Protein AF-A0A377Z6M9-F1 (afdb_monomer_lite)

Foldseek 3Di:
DDDDPVNVDPPVVVCVVPVPDDPVRVCVVCVVVPHRDPVRVCPVPDPPVPDDPDDPPDPPPPVDDVPPPD

pLDDT: mean 78.88, std 16.24, range [42.56, 97.0]

Sequence (70 aa):
MTQTLSQLENRDAFIERHIGPDAQQQQEMLKTVGADSLNALIGQIVPQDIQLATHRRWATRLPNSPRWRS

Radius of gyration: 18.49 Å; chains: 1; bounding box: 28×44×46 Å

Structure (mmCIF, N/CA/C/O backbone):
data_AF-A0A377Z6M9-F1
#
_entry.id   AF-A0A377Z6M9-F1
#
loop_
_atom_site.group_PDB
_atom_site.id
_atom_site.type_symbol
_atom_site.label_atom_id
_atom_site.label_alt_id
_atom_site.label_comp_id
_atom_site.label_asym_id
_atom_site.label_entity_id
_atom_site.label_seq_id
_atom_site.pdbx_PDB_ins_code
_atom_site.Cartn_x
_atom_site.Cartn_y
_atom_site.Cartn_z
_atom_site.occupancy
_atom_site.B_iso_or_equiv
_atom_site.auth_seq_id
_atom_site.auth_comp_id
_atom_site.auth_asym_id
_atom_site.auth_atom_id
_atom_site.pdbx_PDB_model_num
ATOM 1 N N . MET A 1 1 ? -12.122 24.380 34.580 1.00 53.59 1 MET A N 1
ATOM 2 C CA . MET A 1 1 ? -11.049 23.506 34.063 1.00 53.59 1 MET A CA 1
ATOM 3 C C . MET A 1 1 ? -10.780 23.901 32.623 1.00 53.59 1 MET A C 1
ATOM 5 O O . MET A 1 1 ? -11.709 23.861 31.829 1.00 53.59 1 MET A O 1
ATOM 9 N N . THR A 1 2 ? -9.573 24.357 32.300 1.00 66.81 2 THR A N 1
ATOM 10 C CA . THR A 1 2 ? -9.186 24.793 30.949 1.00 66.81 2 THR A CA 1
ATOM 11 C C . THR A 1 2 ? -8.275 23.739 30.327 1.00 66.81 2 THR A C 1
ATOM 13 O O . T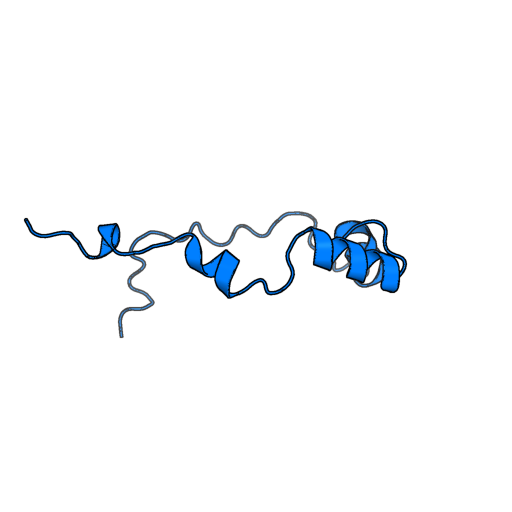HR A 1 2 ? -7.188 23.485 30.836 1.00 66.81 2 THR A O 1
ATOM 16 N N . GLN A 1 3 ? -8.737 23.098 29.250 1.00 78.56 3 GLN A N 1
ATOM 17 C CA . GLN A 1 3 ? -7.907 22.203 28.440 1.00 78.56 3 GLN A CA 1
ATOM 18 C C . GLN A 1 3 ? -7.067 23.027 27.459 1.00 78.56 3 GLN A C 1
ATOM 20 O O . GLN A 1 3 ? -7.524 24.038 26.926 1.00 78.56 3 GLN A O 1
ATOM 25 N N . THR A 1 4 ? -5.829 22.603 27.238 1.00 81.25 4 THR A N 1
ATOM 26 C CA . THR A 1 4 ? -4.906 23.214 26.272 1.00 81.25 4 THR A CA 1
ATOM 27 C C . THR A 1 4 ? -5.215 22.736 24.852 1.00 81.25 4 THR A C 1
ATOM 29 O O . THR A 1 4 ? -5.715 21.630 24.669 1.00 81.25 4 THR A O 1
ATOM 32 N N . LEU A 1 5 ? -4.878 23.529 23.828 1.00 75.50 5 LEU A N 1
ATOM 33 C CA . LEU A 1 5 ? -5.108 23.160 22.421 1.00 75.50 5 LEU A CA 1
ATOM 34 C C . LEU A 1 5 ? -4.481 21.801 22.059 1.00 75.50 5 LEU A C 1
ATOM 36 O O . LEU A 1 5 ? -5.125 20.981 21.420 1.00 75.50 5 LEU A O 1
ATOM 40 N N . SER A 1 6 ? -3.278 21.524 22.568 1.00 74.38 6 SER A N 1
ATOM 41 C CA . SER A 1 6 ? -2.580 20.239 22.401 1.00 74.38 6 SER A CA 1
ATOM 42 C C . SER A 1 6 ? -3.375 19.040 22.946 1.00 74.38 6 SER A C 1
ATOM 44 O O . SER A 1 6 ? -3.308 17.948 22.396 1.00 74.38 6 SER A O 1
ATOM 46 N N . GLN A 1 7 ? -4.170 19.234 24.005 1.00 72.62 7 GLN A N 1
ATOM 47 C CA . GLN A 1 7 ? -5.026 18.181 24.574 1.00 72.62 7 GLN A CA 1
ATOM 48 C C . GLN A 1 7 ? -6.295 17.934 23.749 1.00 72.62 7 GLN A C 1
ATOM 50 O O . GLN A 1 7 ? -6.915 16.885 23.888 1.00 72.62 7 GLN A O 1
ATOM 55 N N . LEU A 1 8 ? -6.680 18.886 22.895 1.00 77.31 8 LEU A N 1
ATOM 56 C CA . LEU A 1 8 ? -7.825 18.769 21.991 1.00 77.31 8 LEU A CA 1
ATOM 57 C C . LEU A 1 8 ? -7.419 18.260 20.595 1.00 77.31 8 LEU A C 1
ATOM 59 O O . LEU A 1 8 ? -8.282 17.915 19.788 1.00 77.31 8 LEU A O 1
ATOM 63 N N . GLU A 1 9 ? -6.120 18.198 20.295 1.00 76.38 9 GLU A N 1
ATOM 64 C CA . GLU A 1 9 ? -5.597 17.696 19.025 1.00 76.38 9 GLU A CA 1
ATOM 65 C C . GLU A 1 9 ? -5.624 16.160 18.983 1.00 76.38 9 GLU A C 1
ATOM 67 O O . GLU A 1 9 ? -4.774 15.480 19.559 1.00 76.38 9 GLU A O 1
ATOM 72 N N . ASN A 1 10 ? -6.566 15.589 18.226 1.00 69.50 10 ASN A N 1
ATOM 73 C CA . ASN A 1 10 ? -6.562 14.159 17.911 1.00 69.50 10 ASN A CA 1
ATOM 74 C C . ASN A 1 10 ? -5.573 13.872 16.765 1.00 69.50 10 ASN A C 1
ATOM 76 O O . ASN A 1 10 ? -5.947 13.797 15.592 1.00 69.50 10 ASN A O 1
ATOM 80 N N . ARG A 1 11 ? -4.285 13.780 17.118 1.00 67.62 11 ARG A N 1
ATOM 81 C CA . ARG A 1 11 ? -3.158 13.654 16.175 1.00 67.62 11 ARG A CA 1
ATOM 82 C C . ARG A 1 11 ? -3.235 12.416 15.277 1.00 67.62 11 ARG A C 1
ATOM 84 O O . ARG A 1 11 ? -2.720 12.467 14.160 1.00 67.62 11 ARG A O 1
ATOM 91 N N . ASP A 1 12 ? -3.890 11.357 15.738 1.00 67.06 12 ASP A N 1
ATOM 92 C CA . ASP A 1 12 ? -3.984 10.081 15.023 1.00 67.06 12 ASP A CA 1
ATOM 93 C C . ASP A 1 12 ? -5.176 10.033 14.056 1.00 67.06 12 ASP A C 1
ATOM 95 O O . ASP A 1 12 ? -5.172 9.281 13.082 1.00 67.06 12 ASP A O 1
ATOM 99 N N . ALA A 1 13 ? -6.144 10.938 14.220 1.00 69.75 13 ALA A N 1
ATOM 100 C CA . ALA A 1 13 ? -7.348 10.966 13.395 1.00 69.75 13 ALA A CA 1
ATOM 101 C C . ALA A 1 13 ? -7.116 11.417 11.945 1.00 69.75 13 ALA A C 1
ATOM 103 O O . ALA A 1 13 ? -8.039 11.382 11.132 1.00 69.75 13 ALA A O 1
ATOM 104 N N . PHE A 1 14 ? -5.916 11.900 11.615 1.00 75.25 14 PHE A N 1
ATOM 105 C CA . PHE A 1 14 ? -5.578 12.269 10.243 1.00 75.25 14 PHE A CA 1
ATOM 106 C C . PHE A 1 14 ? -5.449 11.033 9.349 1.00 75.25 14 PHE A C 1
ATOM 108 O O . PHE A 1 14 ? -5.966 11.039 8.237 1.00 75.25 14 PHE A O 1
ATOM 115 N N . ILE A 1 15 ? -4.786 9.976 9.832 1.00 72.69 15 ILE A N 1
ATOM 116 C CA . ILE A 1 15 ? -4.544 8.762 9.040 1.00 72.69 15 ILE A CA 1
ATOM 117 C C . ILE A 1 15 ? -5.875 8.082 8.727 1.00 72.69 15 ILE A C 1
ATOM 119 O O . ILE A 1 15 ? -6.157 7.813 7.564 1.00 72.69 15 ILE A O 1
ATOM 123 N N . GLU A 1 16 ? -6.721 7.907 9.743 1.00 71.50 16 GLU A N 1
ATOM 124 C CA . GLU A 1 16 ? -8.051 7.304 9.593 1.00 71.50 16 GLU A CA 1
ATOM 125 C C . GLU A 1 16 ? -8.965 8.087 8.643 1.00 71.50 16 GLU A C 1
ATOM 127 O O . GLU A 1 16 ? -9.762 7.497 7.925 1.00 71.50 16 GLU A O 1
ATOM 132 N N . ARG A 1 17 ? -8.860 9.422 8.609 1.00 78.94 17 ARG A N 1
ATOM 133 C CA . ARG A 1 17 ? -9.681 10.254 7.714 1.00 78.94 17 ARG A CA 1
ATOM 134 C C . ARG A 1 17 ? -9.153 10.333 6.285 1.00 78.94 17 ARG A C 1
ATOM 136 O O . ARG A 1 17 ? -9.898 10.739 5.398 1.00 78.94 17 ARG A O 1
ATOM 143 N N . HIS A 1 18 ? -7.873 10.041 6.072 1.00 85.75 18 HIS A N 1
ATOM 144 C CA . HIS A 1 18 ? -7.201 10.296 4.799 1.00 85.75 18 HIS A CA 1
ATOM 145 C C . HIS A 1 18 ? -6.890 9.021 4.013 1.00 85.75 18 HIS A C 1
ATOM 147 O O . HIS A 1 18 ? -6.879 9.048 2.784 1.00 85.75 18 HIS A O 1
ATOM 153 N N . ILE A 1 19 ? -6.663 7.898 4.697 1.00 84.12 19 ILE A N 1
ATOM 154 C CA . ILE A 1 19 ? -6.530 6.592 4.054 1.00 84.12 19 ILE A CA 1
ATOM 155 C C . ILE A 1 19 ? -7.928 5.986 3.953 1.00 84.12 19 ILE A C 1
ATOM 157 O O . ILE A 1 19 ? -8.467 5.499 4.938 1.00 84.12 19 ILE A O 1
ATOM 161 N N . GLY A 1 20 ? -8.522 6.067 2.760 1.00 82.62 20 GLY A N 1
ATOM 162 C CA . GLY A 1 20 ? -9.902 5.630 2.523 1.00 82.62 20 GLY A CA 1
ATOM 163 C C . GLY A 1 20 ? -10.127 4.123 2.711 1.00 82.62 20 GLY A C 1
ATOM 164 O O . GLY A 1 20 ? -11.049 3.761 3.434 1.00 82.62 20 GLY A O 1
ATOM 165 N N . PRO A 1 21 ? -9.323 3.246 2.080 1.00 88.00 21 PRO A N 1
ATOM 166 C CA . PRO A 1 21 ? -9.503 1.803 2.203 1.00 88.00 21 PRO A CA 1
ATOM 167 C C . PRO A 1 21 ? -8.963 1.249 3.525 1.00 88.00 21 PRO A C 1
ATOM 169 O O . PRO A 1 21 ? -7.781 1.436 3.842 1.00 88.00 21 PRO A O 1
ATOM 172 N N . ASP A 1 22 ? -9.792 0.494 4.244 1.00 89.12 22 ASP A N 1
ATOM 173 C CA . ASP A 1 22 ? -9.351 -0.323 5.375 1.00 8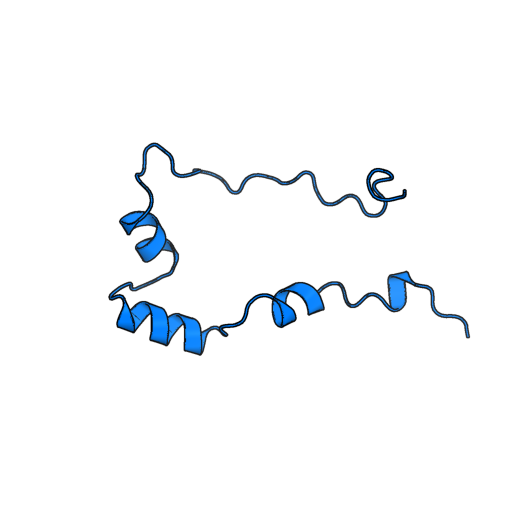9.12 22 ASP A CA 1
ATOM 174 C C . ASP A 1 22 ? -8.538 -1.554 4.923 1.00 89.12 22 ASP A C 1
ATOM 176 O O . ASP A 1 22 ? -8.338 -1.807 3.733 1.00 89.12 22 ASP A O 1
ATOM 180 N N . ALA A 1 23 ? -8.039 -2.339 5.880 1.00 90.00 23 ALA A N 1
ATOM 181 C CA . ALA A 1 23 ? -7.198 -3.498 5.586 1.00 90.00 23 ALA A CA 1
ATOM 182 C C . ALA A 1 23 ? -7.903 -4.582 4.743 1.00 90.00 23 ALA A C 1
ATOM 184 O O . ALA A 1 23 ? -7.260 -5.203 3.896 1.00 90.00 23 ALA A O 1
ATOM 185 N N . GLN A 1 24 ? -9.203 -4.817 4.949 1.00 93.31 24 GLN A N 1
ATOM 186 C CA . GLN A 1 24 ? -9.959 -5.801 4.169 1.00 93.31 24 GLN A CA 1
ATOM 187 C C . GLN A 1 24 ? -10.175 -5.299 2.743 1.00 93.31 24 GLN A C 1
ATOM 189 O O . GLN A 1 24 ? -9.896 -6.022 1.787 1.00 93.31 24 GLN A O 1
ATOM 194 N N . GLN A 1 25 ? -10.571 -4.036 2.598 1.00 94.50 25 GLN A N 1
ATOM 195 C CA . GLN A 1 25 ? -10.755 -3.397 1.297 1.00 94.50 25 GLN A CA 1
ATOM 196 C C . GLN A 1 25 ? -9.448 -3.365 0.495 1.00 94.50 25 GLN A C 1
ATOM 198 O O . GLN A 1 25 ? -9.440 -3.665 -0.698 1.00 94.50 25 GLN A O 1
ATOM 203 N N . GLN A 1 26 ? -8.315 -3.074 1.144 1.00 94.50 26 GLN A N 1
ATOM 204 C CA . GLN A 1 26 ? -7.000 -3.150 0.500 1.00 94.50 26 GLN A CA 1
ATOM 205 C C . GLN A 1 26 ? -6.703 -4.563 -0.005 1.00 94.50 26 GLN A C 1
ATOM 207 O O . GLN A 1 26 ? -6.217 -4.713 -1.124 1.00 94.50 26 GLN A O 1
ATOM 212 N N . GLN A 1 27 ? -7.022 -5.601 0.770 1.00 95.12 27 GLN A N 1
ATOM 213 C CA . GLN A 1 27 ? -6.799 -6.985 0.353 1.00 95.12 27 GLN A CA 1
ATOM 214 C C . GLN A 1 27 ? -7.672 -7.381 -0.848 1.00 95.12 27 GLN A C 1
ATOM 216 O O . GLN A 1 27 ? -7.201 -8.075 -1.753 1.00 95.12 27 GLN A O 1
ATOM 221 N N . GLU A 1 28 ? -8.926 -6.929 -0.889 1.00 96.44 28 GLU A N 1
ATOM 222 C CA . GLU A 1 28 ? -9.827 -7.142 -2.028 1.00 96.44 28 GLU A CA 1
ATOM 223 C C . GLU A 1 28 ? -9.318 -6.446 -3.296 1.00 96.44 28 GLU A C 1
ATOM 225 O O . GLU A 1 28 ? -9.286 -7.045 -4.379 1.00 96.44 28 GLU A O 1
ATOM 230 N N . MET A 1 29 ? -8.851 -5.203 -3.164 1.00 95.75 29 MET A N 1
ATOM 231 C CA . MET A 1 29 ? -8.235 -4.461 -4.263 1.00 95.75 29 MET A CA 1
ATOM 232 C C . MET A 1 29 ? -6.962 -5.153 -4.760 1.00 95.75 29 MET A C 1
ATOM 234 O O . MET A 1 29 ? -6.807 -5.346 -5.965 1.00 95.75 29 MET A O 1
ATOM 238 N N . LEU A 1 30 ? -6.086 -5.584 -3.848 1.00 97.00 30 LEU A N 1
ATOM 239 C CA . LEU A 1 30 ? -4.852 -6.311 -4.161 1.00 97.00 30 LEU A CA 1
ATOM 240 C C . LEU A 1 30 ? -5.135 -7.601 -4.940 1.00 97.00 30 LEU A C 1
ATOM 242 O O . LEU A 1 30 ? -4.525 -7.841 -5.981 1.00 97.00 30 LEU A O 1
ATOM 246 N N . LYS A 1 31 ? -6.139 -8.376 -4.514 1.00 96.00 31 LYS A N 1
ATOM 247 C CA . LYS A 1 31 ? -6.583 -9.576 -5.232 1.00 96.00 31 LYS A CA 1
ATOM 248 C C . LYS A 1 31 ? -7.094 -9.254 -6.638 1.00 96.00 31 LYS A C 1
ATOM 250 O O . LYS A 1 31 ? -6.814 -10.000 -7.570 1.00 96.00 31 LYS A O 1
ATOM 255 N N . THR A 1 32 ? -7.821 -8.148 -6.794 1.00 96.56 32 THR A N 1
ATOM 256 C CA . THR A 1 32 ? -8.358 -7.706 -8.093 1.00 96.56 32 THR A CA 1
ATOM 257 C C . THR A 1 32 ? -7.243 -7.374 -9.083 1.00 96.56 32 THR A C 1
ATOM 259 O O . THR A 1 32 ? -7.347 -7.712 -10.258 1.00 96.56 32 THR A O 1
ATOM 262 N N . VAL A 1 33 ? -6.159 -6.755 -8.609 1.00 95.19 33 VAL A N 1
ATOM 263 C CA . VAL A 1 33 ? -4.990 -6.425 -9.441 1.00 95.19 33 VAL A CA 1
A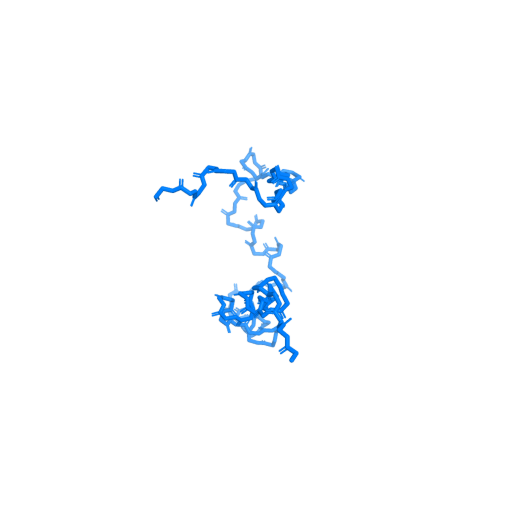TOM 264 C C . VAL A 1 33 ? -3.957 -7.556 -9.517 1.00 95.19 33 VAL A C 1
ATOM 266 O O . VAL A 1 33 ? -2.933 -7.395 -10.171 1.00 95.19 33 VAL A O 1
ATOM 269 N N . GLY A 1 34 ? -4.213 -8.701 -8.872 1.00 95.19 34 GLY A N 1
ATOM 270 C CA . GLY A 1 34 ? -3.330 -9.870 -8.899 1.00 95.19 34 GLY A CA 1
ATOM 271 C C . GLY A 1 34 ? -2.042 -9.717 -8.083 1.00 95.19 34 GLY A C 1
ATOM 272 O O . GLY A 1 34 ? -1.038 -10.343 -8.414 1.00 95.19 34 GLY A O 1
ATOM 273 N N . ALA A 1 35 ? -2.045 -8.887 -7.038 1.00 96.25 35 ALA A N 1
ATOM 274 C CA . ALA A 1 35 ? -0.904 -8.702 -6.146 1.00 96.25 35 ALA A CA 1
ATOM 275 C C . ALA A 1 35 ? -1.165 -9.322 -4.766 1.00 96.25 35 ALA A C 1
ATOM 277 O O . ALA A 1 35 ? -2.220 -9.118 -4.172 1.00 96.25 35 ALA A O 1
ATOM 278 N N . ASP A 1 36 ? -0.173 -10.023 -4.216 1.00 93.31 36 ASP A N 1
ATOM 279 C CA . ASP A 1 36 ? -0.286 -10.655 -2.892 1.00 93.31 36 ASP A CA 1
ATOM 280 C C . ASP A 1 36 ? -0.099 -9.661 -1.736 1.00 93.31 36 ASP A C 1
ATOM 282 O O . ASP A 1 36 ? -0.516 -9.909 -0.606 1.00 93.31 36 ASP A O 1
ATOM 286 N N . SER A 1 37 ? 0.559 -8.529 -2.001 1.00 95.19 37 SER A N 1
ATOM 287 C CA . SER A 1 37 ? 0.805 -7.474 -1.017 1.00 95.19 37 SER A CA 1
ATOM 288 C C . SER A 1 37 ? 1.059 -6.125 -1.685 1.00 95.19 37 SER A C 1
ATOM 290 O O . SER A 1 37 ? 1.434 -6.056 -2.858 1.00 95.19 37 SER A O 1
ATOM 292 N N . LEU A 1 38 ? 0.942 -5.043 -0.908 1.00 93.00 38 LEU A N 1
ATOM 293 C CA . LEU A 1 38 ? 1.288 -3.696 -1.368 1.00 93.00 38 LEU A CA 1
ATOM 294 C C . LEU A 1 38 ? 2.755 -3.608 -1.824 1.00 93.00 38 LEU A C 1
ATOM 296 O O . LEU A 1 38 ? 3.046 -2.992 -2.842 1.00 93.00 38 LEU A O 1
ATOM 300 N N . ASN A 1 39 ? 3.677 -4.271 -1.116 1.00 92.12 39 ASN A N 1
ATOM 301 C CA . ASN A 1 39 ? 5.090 -4.311 -1.503 1.00 92.12 39 ASN A CA 1
ATOM 302 C C . ASN A 1 39 ? 5.306 -5.047 -2.830 1.00 92.12 39 ASN A C 1
ATOM 304 O O . ASN A 1 39 ? 6.087 -4.581 -3.657 1.00 92.12 39 ASN A O 1
ATOM 308 N N . ALA A 1 40 ? 4.608 -6.168 -3.043 1.00 93.69 40 ALA A N 1
ATOM 309 C CA . ALA A 1 40 ? 4.667 -6.895 -4.309 1.00 93.69 40 ALA A CA 1
ATOM 310 C C . ALA A 1 40 ? 4.144 -6.027 -5.462 1.00 93.69 40 ALA A C 1
ATOM 312 O O . ALA A 1 40 ? 4.785 -5.952 -6.507 1.00 93.69 40 ALA A O 1
ATOM 313 N N . LEU A 1 41 ? 3.038 -5.308 -5.245 1.00 95.50 41 LEU A N 1
ATOM 314 C CA . LEU A 1 41 ? 2.493 -4.363 -6.219 1.00 95.50 41 LEU A CA 1
ATOM 315 C C . LEU A 1 41 ? 3.480 -3.225 -6.533 1.00 95.50 41 LEU A C 1
ATOM 317 O O . LEU A 1 41 ? 3.714 -2.918 -7.698 1.00 95.50 41 LEU A O 1
ATOM 321 N N . ILE A 1 42 ? 4.104 -2.624 -5.514 1.00 94.44 42 ILE A N 1
ATOM 322 C CA . ILE A 1 42 ? 5.107 -1.562 -5.702 1.00 94.44 42 ILE A CA 1
ATOM 323 C C . ILE A 1 42 ? 6.288 -2.073 -6.533 1.00 94.44 42 ILE A C 1
ATOM 325 O O . ILE A 1 42 ? 6.706 -1.385 -7.459 1.00 94.44 42 ILE A O 1
ATOM 329 N N . GLY A 1 43 ? 6.787 -3.280 -6.251 1.00 92.62 43 GLY A N 1
ATOM 330 C CA . GLY A 1 43 ? 7.895 -3.879 -7.001 1.00 92.62 43 GLY A CA 1
ATOM 331 C C . GLY A 1 43 ? 7.567 -4.192 -8.465 1.00 92.62 43 GLY A C 1
ATOM 332 O O . GLY A 1 43 ? 8.474 -4.223 -9.291 1.00 92.62 43 GLY A O 1
ATOM 333 N N . GLN A 1 44 ? 6.287 -4.391 -8.804 1.00 93.00 44 GLN A N 1
ATOM 334 C CA . GLN A 1 44 ? 5.838 -4.560 -10.192 1.00 93.00 44 GLN A CA 1
ATOM 335 C C . GLN A 1 44 ? 5.762 -3.231 -10.960 1.00 93.00 44 GLN A C 1
ATOM 337 O O . GLN A 1 44 ? 5.901 -3.223 -12.180 1.00 93.00 44 GLN A O 1
ATOM 342 N N . ILE A 1 45 ? 5.524 -2.113 -10.265 1.00 94.38 45 ILE A N 1
ATOM 343 C CA . ILE A 1 45 ? 5.277 -0.798 -10.879 1.00 94.38 45 ILE A CA 1
ATOM 344 C C . ILE A 1 45 ? 6.545 0.055 -10.920 1.00 94.38 45 ILE A C 1
ATOM 346 O O . ILE A 1 45 ? 6.784 0.760 -11.899 1.00 94.38 45 ILE A O 1
ATOM 350 N N . VAL A 1 46 ? 7.330 0.040 -9.843 1.00 93.62 46 VAL A N 1
ATOM 351 C CA . VAL A 1 46 ? 8.496 0.907 -9.672 1.00 93.62 46 VAL A CA 1
ATOM 352 C C . VAL A 1 46 ? 9.755 0.134 -10.066 1.00 93.62 46 VAL A C 1
ATOM 354 O O . VAL A 1 46 ? 10.093 -0.853 -9.407 1.00 93.62 46 VAL A O 1
ATOM 357 N N . PRO A 1 47 ? 10.482 0.576 -11.107 1.00 93.62 47 PRO A N 1
ATOM 358 C CA . PRO A 1 47 ? 11.782 0.017 -11.440 1.00 93.62 47 PRO A CA 1
ATOM 359 C C . PRO A 1 47 ? 12.743 0.062 -10.245 1.00 93.62 47 PRO A C 1
ATOM 361 O O . PRO A 1 47 ? 12.809 1.045 -9.503 1.00 93.62 47 PRO A O 1
ATOM 364 N N . GLN A 1 48 ? 13.484 -1.029 -10.047 1.00 90.06 48 GLN A N 1
ATOM 365 C CA . GLN A 1 48 ? 14.329 -1.217 -8.861 1.00 90.06 48 GLN A CA 1
ATOM 366 C C . GLN A 1 48 ? 15.443 -0.168 -8.734 1.00 90.06 48 GLN A C 1
ATOM 368 O O . GLN A 1 48 ? 15.871 0.148 -7.629 1.00 90.06 48 GLN A O 1
ATOM 373 N N . ASP A 1 49 ? 15.900 0.388 -9.852 1.00 93.12 49 ASP A N 1
ATOM 374 C CA . ASP A 1 49 ? 16.955 1.401 -9.928 1.00 93.12 49 ASP A CA 1
ATOM 375 C C . ASP A 1 49 ? 16.536 2.768 -9.365 1.00 93.12 49 ASP A C 1
ATOM 377 O O . ASP A 1 49 ? 17.390 3.522 -8.896 1.00 93.12 49 ASP A O 1
ATOM 381 N N . ILE A 1 50 ? 15.235 3.077 -9.360 1.00 92.81 50 ILE A N 1
ATOM 382 C CA . ILE A 1 50 ? 14.688 4.323 -8.801 1.00 92.81 50 ILE A CA 1
ATOM 383 C C . ILE A 1 50 ? 13.938 4.119 -7.480 1.00 92.81 50 ILE A C 1
ATOM 385 O O . ILE A 1 50 ? 13.495 5.089 -6.856 1.00 92.81 50 ILE A O 1
ATOM 389 N N . GLN A 1 51 ? 13.775 2.873 -7.036 1.00 90.75 51 GLN A N 1
ATOM 390 C CA . GLN A 1 51 ? 13.078 2.571 -5.796 1.00 90.75 51 GLN A CA 1
ATOM 391 C C . GLN A 1 51 ? 13.930 2.975 -4.581 1.00 90.75 51 GLN A C 1
ATOM 393 O O . GLN A 1 51 ? 15.095 2.606 -4.442 1.00 90.75 51 GLN A O 1
ATOM 398 N N . LEU A 1 52 ? 13.339 3.731 -3.651 1.00 88.69 52 LEU A N 1
ATOM 399 C CA . LEU A 1 52 ? 14.024 4.126 -2.419 1.00 88.69 52 LEU A CA 1
ATOM 400 C C . LEU A 1 52 ? 14.227 2.911 -1.500 1.00 88.69 52 LEU A C 1
ATOM 402 O O . LEU A 1 52 ? 13.260 2.344 -0.998 1.00 88.69 52 LEU A O 1
ATOM 406 N N . ALA A 1 53 ? 15.488 2.561 -1.227 1.00 80.19 53 ALA A N 1
ATOM 407 C CA . ALA A 1 53 ? 15.855 1.409 -0.395 1.00 80.19 53 ALA A CA 1
ATOM 408 C C . ALA A 1 53 ? 15.491 1.563 1.094 1.00 80.19 53 ALA A C 1
ATOM 410 O O . ALA A 1 53 ? 15.263 0.579 1.793 1.00 80.19 53 ALA A O 1
ATOM 411 N N . THR A 1 54 ? 15.427 2.800 1.587 1.00 79.25 54 THR A N 1
ATOM 412 C CA . THR A 1 54 ? 15.156 3.103 2.996 1.00 79.25 54 THR A CA 1
ATOM 413 C C . THR A 1 54 ? 14.056 4.143 3.083 1.00 79.25 54 THR A C 1
ATOM 415 O O . THR A 1 54 ? 14.063 5.122 2.332 1.00 79.25 54 THR A O 1
ATOM 418 N N . HIS A 1 55 ? 13.137 3.970 4.039 1.00 73.25 55 HIS A N 1
ATOM 419 C CA . HIS A 1 55 ? 12.145 4.988 4.365 1.00 73.25 55 HIS A CA 1
ATOM 420 C C . HIS A 1 55 ? 12.855 6.327 4.581 1.00 73.25 55 HIS A C 1
ATOM 422 O O . HIS A 1 55 ? 13.654 6.493 5.511 1.00 73.25 55 HIS A O 1
ATOM 428 N N . ARG A 1 56 ? 12.568 7.291 3.702 1.00 72.56 56 ARG A N 1
ATOM 429 C CA . ARG A 1 56 ? 13.148 8.623 3.794 1.00 72.56 56 ARG A CA 1
ATOM 430 C C . ARG A 1 56 ? 12.746 9.195 5.144 1.00 72.56 56 ARG A C 1
ATOM 432 O O . ARG A 1 56 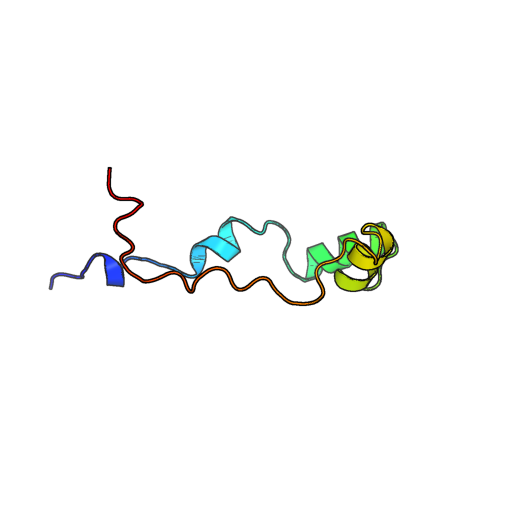? 11.568 9.446 5.390 1.00 72.56 56 ARG A O 1
ATOM 439 N N . ARG A 1 57 ? 13.723 9.398 6.032 1.00 63.72 57 ARG A N 1
ATOM 440 C CA . ARG A 1 57 ? 13.496 10.125 7.281 1.00 63.72 57 ARG A CA 1
ATOM 441 C C . ARG A 1 57 ? 13.078 11.540 6.900 1.00 63.72 57 ARG A C 1
ATOM 443 O O . ARG A 1 57 ? 13.918 12.389 6.609 1.00 63.72 57 ARG A O 1
ATOM 450 N N . TRP A 1 58 ? 11.772 11.792 6.877 1.00 59.47 58 TRP A N 1
ATOM 451 C CA . TRP A 1 58 ? 11.270 13.140 7.075 1.00 59.47 58 TRP A CA 1
ATOM 452 C C . TRP A 1 58 ? 11.888 13.613 8.387 1.00 59.47 58 TRP A C 1
ATOM 454 O O . TRP A 1 58 ? 11.917 12.851 9.357 1.00 59.47 58 TRP A O 1
ATOM 464 N N . ALA A 1 59 ? 12.474 14.814 8.394 1.00 60.03 59 ALA A N 1
ATOM 465 C CA . ALA A 1 59 ? 12.961 15.410 9.629 1.00 60.03 59 ALA A CA 1
ATOM 466 C C . ALA A 1 59 ? 11.830 15.271 10.645 1.00 60.03 59 ALA A C 1
ATOM 468 O O . ALA A 1 59 ? 10.723 15.741 10.368 1.00 60.03 59 ALA A O 1
ATOM 469 N N . THR A 1 60 ? 12.080 14.517 11.722 1.00 55.75 60 THR A N 1
ATOM 470 C CA . THR A 1 60 ? 11.114 14.213 12.775 1.00 55.75 60 THR A CA 1
ATOM 471 C C . THR A 1 60 ? 10.305 15.471 13.013 1.00 55.75 60 THR A C 1
ATOM 473 O O . THR A 1 60 ? 10.898 16.478 13.380 1.00 55.75 60 THR A O 1
ATOM 476 N N . ARG A 1 61 ? 9.011 15.447 12.672 1.00 54.94 61 ARG A N 1
ATOM 477 C CA . ARG A 1 61 ? 8.047 16.548 12.803 1.00 54.94 61 ARG A CA 1
ATOM 478 C C . ARG A 1 61 ? 8.267 17.156 14.181 1.00 54.94 61 ARG A C 1
ATOM 480 O O . ARG A 1 61 ? 7.783 16.613 15.169 1.00 54.94 61 ARG A O 1
ATOM 487 N N . LEU A 1 62 ? 9.078 18.211 14.240 1.00 52.94 62 LEU A N 1
ATOM 488 C CA . LEU A 1 62 ? 9.395 18.878 15.487 1.00 52.94 62 LEU A CA 1
ATOM 489 C C . LEU A 1 62 ? 8.066 19.478 15.937 1.00 52.94 62 LEU A C 1
ATOM 491 O O . LEU A 1 62 ? 7.494 20.275 15.183 1.00 52.94 62 LEU A O 1
ATOM 495 N N . PRO A 1 63 ? 7.519 19.081 17.096 1.00 46.62 63 PRO A N 1
ATOM 496 C CA . PRO A 1 63 ? 6.383 19.801 17.640 1.00 46.62 63 PRO A CA 1
ATOM 497 C C . PRO A 1 63 ? 6.837 21.263 17.806 1.00 46.62 63 PRO A C 1
ATOM 499 O O . PRO A 1 63 ? 7.834 21.515 18.475 1.00 46.62 63 PRO A O 1
ATOM 502 N N . ASN A 1 64 ? 6.158 22.206 17.136 1.00 53.06 64 ASN A N 1
ATOM 503 C CA . ASN A 1 64 ? 6.500 23.640 17.021 1.00 53.06 64 ASN A CA 1
ATOM 504 C C . ASN A 1 64 ? 7.624 24.068 16.049 1.00 53.06 64 ASN A C 1
ATOM 506 O O . ASN A 1 64 ? 8.417 24.950 16.375 1.00 53.06 64 ASN A O 1
ATOM 510 N N . SER A 1 65 ? 7.661 23.579 14.805 1.00 51.88 65 SER A N 1
ATOM 511 C CA . SER A 1 65 ? 8.446 24.269 13.762 1.00 51.88 65 SER A CA 1
ATOM 512 C C . SER A 1 65 ? 7.817 25.639 13.404 1.00 51.88 65 SER A C 1
ATOM 514 O O . SER A 1 65 ? 6.670 25.647 12.945 1.00 51.88 65 SER A O 1
ATOM 516 N N . PRO A 1 66 ? 8.527 26.785 13.522 1.00 51.31 66 PRO A N 1
ATOM 517 C CA . PRO A 1 66 ? 7.985 28.122 13.215 1.00 51.31 66 PRO A CA 1
ATOM 518 C C . PRO A 1 66 ? 7.617 28.336 11.743 1.00 51.31 66 PRO A C 1
ATOM 520 O O . PRO A 1 66 ? 6.910 29.279 11.411 1.00 51.31 66 PRO A O 1
ATOM 523 N N . ARG A 1 67 ? 8.080 27.447 10.858 1.00 56.66 67 ARG A N 1
ATOM 524 C CA . ARG A 1 67 ? 7.942 27.549 9.400 1.00 56.66 67 ARG A CA 1
ATOM 525 C C . ARG A 1 67 ? 6.489 27.629 8.900 1.00 56.66 67 ARG A C 1
ATOM 527 O O . ARG A 1 67 ? 6.282 28.061 7.776 1.00 56.66 67 ARG A O 1
ATOM 534 N N . TRP A 1 68 ? 5.505 27.233 9.708 1.00 48.47 68 TRP A N 1
ATOM 535 C CA . TRP A 1 68 ? 4.082 27.245 9.336 1.00 48.47 68 TRP A CA 1
ATOM 536 C C . TRP A 1 68 ? 3.250 28.305 10.080 1.00 48.47 68 TRP A C 1
ATOM 538 O O . TRP A 1 68 ? 2.028 28.218 10.081 1.00 48.47 68 TRP A O 1
ATOM 548 N N . ARG A 1 69 ? 3.884 29.288 10.740 1.00 44.62 69 ARG A N 1
ATOM 549 C CA . ARG A 1 69 ? 3.195 30.4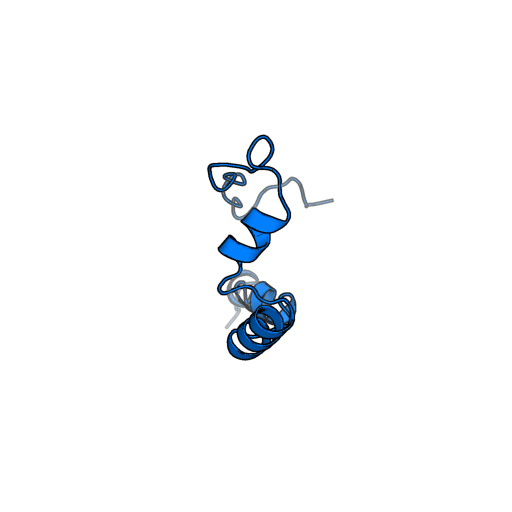63 11.304 1.00 44.62 69 ARG A CA 1
ATOM 550 C C . ARG A 1 69 ? 3.431 31.686 10.414 1.00 44.62 69 ARG A C 1
ATOM 552 O O . ARG A 1 69 ? 4.350 32.461 10.661 1.00 44.62 69 ARG A O 1
ATOM 559 N N . SER A 1 70 ? 2.618 31.836 9.375 1.00 42.56 70 SER A N 1
ATOM 560 C CA . SER A 1 70 ? 2.302 33.099 8.687 1.00 42.56 70 SER A CA 1
ATOM 561 C C . SER A 1 70 ? 0.961 32.929 7.995 1.00 42.56 70 SER A C 1
ATOM 563 O O . SER A 1 70 ? 0.781 31.853 7.382 1.00 42.56 70 SER A O 1
#

Organism: NCBI:txid72407

Secondary structure (DSSP, 8-state):
----HHHH--TTHHHHHH--S-HHHHHHHHHHTT-SSHHHHHHHHS-TTTS-SS----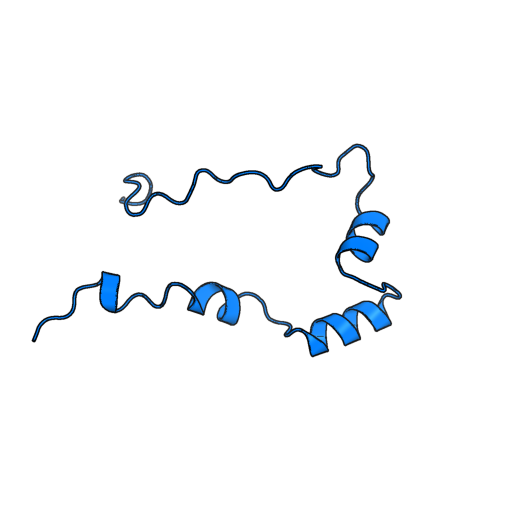----TT-GGG--

InterPro domains:
  IPR049315 Glycine cleavage system P-protein, N-terminal domain [PF02347] (16-57)